Protein AF-A0A8X6L8H1-F1 (afdb_monomer)

Foldseek 3Di:
DVVVLVVLVVVVCVVFPFLDWDWADEPPDIDTDTDTDQDDDSVVSNVVDDDDPPDDDHHYPPDDDDPDPVVLVVLVPQDDPAKDKDKAWPDPSQLVVVVVTPDPPSNNVCVVVDGDIDIDMHGD

Sequence (124 aa):
MAEDNSRTLTRFSTRYPVVWRGNLELKSAQAMVQMHFLSGNILFARSTLPQDEIDPSPMRITQRMRLLPPALEEVKQKTMPSFLMSIFPQCDFANSLLQEVPIRPEVNRKIHLFPHSVVVLQKK

Structure (mmCIF, N/CA/C/O backbone):
data_AF-A0A8X6L8H1-F1
#
_entry.id   AF-A0A8X6L8H1-F1
#
loop_
_atom_site.group_PDB
_atom_site.id
_atom_site.type_symbol
_atom_site.label_atom_id
_atom_site.label_alt_id
_atom_site.label_comp_id
_atom_site.label_asym_id
_atom_site.label_entity_id
_atom_site.label_seq_id
_atom_site.pdbx_PDB_ins_code
_atom_site.Cartn_x
_atom_site.Cartn_y
_atom_site.Cartn_z
_atom_site.occupancy
_atom_site.B_iso_or_equiv
_atom_site.auth_seq_id
_atom_site.auth_comp_id
_atom_site.auth_asym_id
_atom_site.auth_atom_id
_atom_site.pdbx_PDB_model_num
ATOM 1 N N . MET A 1 1 ? 14.236 -21.467 10.999 1.00 59.12 1 MET A N 1
ATOM 2 C CA . MET A 1 1 ? 13.578 -20.144 11.145 1.00 59.12 1 MET A CA 1
ATOM 3 C C . MET A 1 1 ? 13.271 -19.504 9.783 1.00 59.12 1 MET A C 1
ATOM 5 O O . MET A 1 1 ? 12.132 -19.122 9.564 1.00 59.12 1 MET A O 1
ATOM 9 N N . ALA A 1 2 ? 14.213 -19.478 8.826 1.00 62.03 2 ALA A N 1
ATOM 10 C CA . ALA A 1 2 ? 13.986 -18.938 7.473 1.00 62.03 2 ALA A CA 1
ATOM 11 C C . ALA A 1 2 ? 12.893 -19.663 6.649 1.00 62.03 2 ALA A C 1
ATOM 13 O O . ALA A 1 2 ? 12.102 -19.015 5.964 1.00 62.03 2 ALA A O 1
ATOM 14 N N . GLU A 1 3 ? 12.791 -20.993 6.749 1.00 63.34 3 GLU A N 1
ATOM 15 C CA . GLU A 1 3 ? 11.764 -21.763 6.023 1.00 63.34 3 GLU A CA 1
ATOM 16 C C . GLU A 1 3 ? 10.331 -21.461 6.489 1.00 63.34 3 GLU A C 1
ATOM 18 O O . GLU A 1 3 ? 9.415 -21.391 5.671 1.00 63.34 3 GLU A O 1
ATOM 23 N N . ASP A 1 4 ? 10.123 -21.238 7.790 1.00 71.44 4 ASP A N 1
ATOM 24 C CA . ASP A 1 4 ? 8.806 -20.890 8.343 1.00 71.44 4 ASP A CA 1
ATOM 25 C C . ASP A 1 4 ? 8.363 -19.481 7.907 1.00 71.44 4 ASP A C 1
ATOM 27 O O . ASP A 1 4 ? 7.192 -19.244 7.590 1.00 71.44 4 ASP A O 1
ATOM 31 N N . ASN A 1 5 ? 9.322 -18.560 7.784 1.00 68.88 5 ASN A N 1
ATOM 32 C CA . ASN A 1 5 ? 9.090 -17.220 7.255 1.00 68.88 5 ASN A CA 1
ATOM 33 C C . ASN A 1 5 ? 8.693 -17.257 5.770 1.00 68.88 5 ASN A C 1
ATOM 35 O O . ASN A 1 5 ? 7.695 -16.647 5.386 1.00 68.88 5 ASN A O 1
ATOM 39 N N . SER A 1 6 ? 9.403 -18.040 4.952 1.00 71.69 6 SER A N 1
ATOM 40 C CA . SER A 1 6 ? 9.081 -18.232 3.530 1.00 71.69 6 SER A CA 1
ATOM 41 C C . SER A 1 6 ? 7.683 -18.838 3.324 1.00 71.69 6 SER A C 1
ATOM 43 O O . SER A 1 6 ? 6.886 -18.354 2.513 1.00 71.69 6 SER A O 1
ATOM 45 N N . ARG A 1 7 ? 7.316 -19.839 4.136 1.00 77.44 7 ARG A N 1
ATOM 46 C CA . ARG A 1 7 ? 5.971 -20.443 4.122 1.00 77.44 7 ARG A CA 1
ATOM 47 C C . ARG A 1 7 ? 4.882 -19.448 4.515 1.00 77.44 7 ARG A C 1
ATOM 49 O O . ARG A 1 7 ? 3.791 -19.479 3.947 1.00 77.44 7 ARG A O 1
ATOM 56 N N . THR A 1 8 ? 5.171 -18.564 5.467 1.00 75.19 8 THR A N 1
ATOM 57 C CA . THR A 1 8 ? 4.243 -17.516 5.910 1.00 75.19 8 THR A CA 1
ATOM 58 C C . THR A 1 8 ? 3.983 -16.497 4.798 1.00 75.19 8 THR A C 1
ATOM 60 O O . THR A 1 8 ? 2.822 -16.228 4.496 1.00 75.19 8 THR A O 1
ATOM 63 N N . LEU A 1 9 ? 5.032 -15.999 4.135 1.00 74.75 9 LEU A N 1
ATOM 64 C CA . LEU A 1 9 ? 4.901 -15.081 2.994 1.00 74.75 9 LEU A CA 1
ATOM 65 C C . LEU A 1 9 ? 4.173 -15.731 1.813 1.00 74.75 9 LEU A C 1
ATOM 67 O O . LEU A 1 9 ? 3.288 -15.125 1.219 1.00 74.75 9 LEU A O 1
ATOM 71 N N . THR A 1 10 ? 4.473 -16.997 1.522 1.00 79.06 10 THR A N 1
ATOM 72 C CA . THR A 1 10 ? 3.770 -17.752 0.473 1.00 79.06 10 THR A CA 1
ATOM 73 C C . THR A 1 10 ? 2.274 -17.845 0.779 1.00 79.06 10 THR A C 1
ATOM 75 O O . THR A 1 10 ? 1.436 -17.534 -0.067 1.00 79.06 10 THR A O 1
ATOM 78 N N . ARG A 1 11 ? 1.916 -18.210 2.018 1.00 78.88 11 ARG A N 1
ATOM 79 C CA . ARG A 1 11 ? 0.517 -18.258 2.463 1.00 78.88 11 ARG A CA 1
ATOM 80 C C . ARG A 1 11 ? -0.157 -16.892 2.375 1.00 78.88 11 ARG A C 1
ATOM 82 O O . ARG A 1 11 ? -1.300 -16.827 1.932 1.00 78.88 11 ARG A O 1
ATOM 89 N N . PHE A 1 12 ? 0.542 -15.821 2.738 1.00 82.81 12 PHE A N 1
ATOM 90 C CA . PHE A 1 12 ? 0.038 -14.459 2.594 1.00 82.81 12 PHE A CA 1
ATOM 91 C C . PHE A 1 12 ? -0.307 -14.1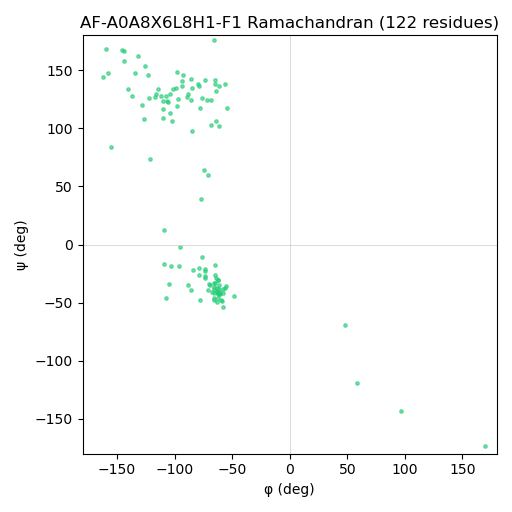39 1.135 1.00 82.81 12 PHE A C 1
ATOM 93 O O . PHE A 1 12 ? -1.458 -13.815 0.840 1.00 82.81 12 PHE A O 1
ATOM 100 N N . SER A 1 13 ? 0.635 -14.344 0.212 1.00 81.75 13 SER A N 1
ATOM 101 C CA . SER A 1 13 ? 0.444 -14.058 -1.214 1.00 81.75 13 SER A CA 1
ATOM 102 C C . SER A 1 13 ? -0.669 -14.879 -1.866 1.00 81.75 13 SER A C 1
ATOM 104 O O . SER A 1 13 ? -1.335 -14.392 -2.772 1.00 81.75 13 SER A O 1
ATOM 106 N N . THR A 1 14 ? -0.919 -16.106 -1.396 1.00 84.25 14 THR A N 1
ATOM 107 C CA . THR A 1 14 ? -2.043 -16.923 -1.896 1.00 84.25 14 THR A CA 1
ATOM 108 C C . THR A 1 14 ? -3.417 -16.453 -1.415 1.00 84.25 14 THR A C 1
ATOM 110 O O . THR A 1 14 ? -4.429 -16.818 -2.008 1.00 84.25 14 THR A O 1
ATOM 113 N N . ARG A 1 15 ? -3.481 -15.690 -0.318 1.00 84.31 15 ARG A N 1
ATOM 114 C CA . ARG A 1 15 ? -4.742 -15.287 0.329 1.00 84.31 15 ARG A CA 1
ATOM 115 C C . ARG A 1 15 ? -5.110 -13.838 0.062 1.00 84.31 15 ARG A C 1
ATO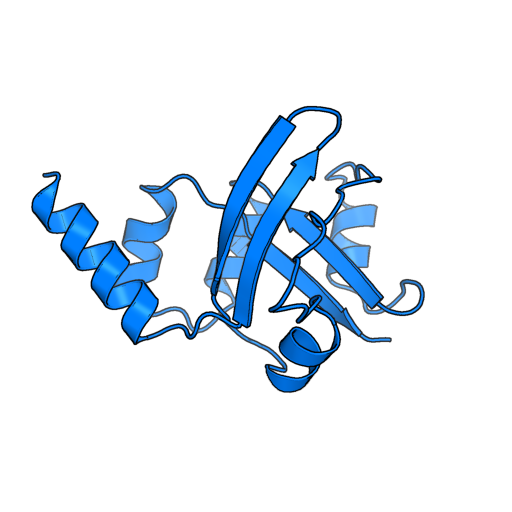M 117 O O . ARG A 1 15 ? -6.294 -13.539 -0.053 1.00 84.31 15 ARG A O 1
ATOM 124 N N . TYR A 1 16 ? -4.113 -12.972 -0.046 1.00 88.31 16 TYR A N 1
ATOM 125 C CA . TYR A 1 16 ? -4.289 -11.556 -0.325 1.00 88.31 16 TYR A CA 1
ATOM 126 C C . TYR A 1 16 ? -3.768 -11.286 -1.734 1.00 88.31 16 TYR A C 1
ATOM 128 O O . TYR A 1 16 ? -2.557 -11.373 -1.954 1.00 88.31 16 TYR A O 1
ATOM 136 N N . PRO A 1 17 ? -4.651 -11.018 -2.710 1.00 91.50 17 PRO A N 1
ATOM 137 C CA . PRO A 1 17 ? -4.233 -10.881 -4.093 1.00 91.50 17 PRO A CA 1
ATOM 138 C C . PRO A 1 17 ? -3.327 -9.662 -4.254 1.00 91.50 17 PRO A C 1
ATOM 140 O O . PRO A 1 17 ? -3.565 -8.603 -3.667 1.00 91.50 17 PRO A O 1
ATOM 143 N N . VAL A 1 18 ? -2.304 -9.812 -5.092 1.00 91.50 18 VAL A N 1
ATOM 144 C CA . VAL A 1 18 ? -1.487 -8.682 -5.532 1.00 91.50 18 VAL A CA 1
ATOM 145 C C . VAL A 1 18 ? -2.357 -7.791 -6.418 1.00 91.50 18 VAL A C 1
ATOM 147 O O . VAL A 1 18 ? -2.950 -8.262 -7.389 1.00 91.50 18 VAL A O 1
ATOM 150 N N . VAL A 1 19 ? -2.457 -6.511 -6.067 1.00 92.06 19 VAL A N 1
ATOM 151 C CA . VAL A 1 19 ? -3.164 -5.495 -6.869 1.00 92.06 19 VAL A CA 1
ATOM 152 C C . VAL A 1 19 ? -2.221 -4.596 -7.645 1.00 92.06 19 VAL A C 1
ATOM 154 O O . VAL A 1 19 ? -2.653 -3.966 -8.606 1.00 92.06 19 VAL A O 1
ATOM 157 N N . TRP A 1 20 ? -0.953 -4.549 -7.243 1.00 91.69 20 TRP A N 1
ATOM 158 C CA . TRP A 1 20 ? 0.079 -3.817 -7.957 1.00 91.69 20 TRP A CA 1
ATOM 159 C C . TRP A 1 20 ? 1.468 -4.355 -7.632 1.00 91.69 20 TRP A C 1
ATOM 161 O O . TRP A 1 20 ? 1.735 -4.817 -6.518 1.00 91.69 20 TRP A O 1
ATOM 171 N N . ARG A 1 21 ? 2.355 -4.280 -8.619 1.00 91.56 21 ARG A N 1
ATOM 172 C CA . ARG A 1 21 ? 3.772 -4.605 -8.506 1.00 91.56 21 ARG A CA 1
ATOM 173 C C . ARG A 1 21 ? 4.546 -3.584 -9.319 1.00 91.56 21 ARG A C 1
ATOM 175 O O . ARG A 1 21 ? 4.192 -3.326 -10.462 1.00 91.56 21 ARG A O 1
ATOM 182 N N . GLY A 1 22 ? 5.612 -3.052 -8.746 1.00 90.94 22 GLY A N 1
ATOM 183 C CA . GLY A 1 22 ? 6.456 -2.101 -9.445 1.00 90.94 22 GLY A CA 1
ATOM 184 C C . GLY A 1 22 ? 7.456 -1.437 -8.520 1.00 90.94 22 GLY A C 1
ATOM 185 O O . GLY A 1 22 ? 7.579 -1.786 -7.342 1.00 90.94 22 GLY A O 1
ATOM 186 N N . ASN A 1 23 ? 8.165 -0.463 -9.077 1.00 91.81 23 ASN A N 1
ATOM 187 C CA . ASN A 1 23 ? 9.142 0.320 -8.343 1.00 91.81 23 ASN A CA 1
ATOM 188 C C . ASN A 1 23 ? 8.454 1.493 -7.643 1.00 91.81 23 ASN A C 1
ATOM 190 O O . ASN A 1 23 ? 7.794 2.310 -8.284 1.00 91.81 23 ASN A O 1
ATOM 194 N N . LEU A 1 24 ? 8.634 1.588 -6.328 1.00 91.56 24 LEU A N 1
ATOM 195 C CA . LEU A 1 24 ? 8.409 2.824 -5.587 1.00 91.56 24 LEU A CA 1
ATOM 196 C C . LEU A 1 24 ? 9.696 3.638 -5.598 1.00 91.56 24 LEU A C 1
ATOM 198 O O . LEU A 1 24 ? 10.752 3.120 -5.242 1.00 91.56 24 LEU A O 1
ATOM 202 N N . GLU A 1 25 ? 9.600 4.910 -5.968 1.00 92.88 25 GLU A N 1
ATOM 203 C CA . GLU A 1 25 ? 10.723 5.842 -5.983 1.00 92.88 25 GLU A CA 1
ATOM 204 C C . GLU A 1 25 ? 10.541 6.922 -4.917 1.00 92.88 25 GLU A C 1
ATOM 206 O O . GLU A 1 25 ? 9.525 7.617 -4.861 1.00 92.88 25 GLU A O 1
ATOM 211 N N . LEU A 1 26 ? 11.563 7.093 -4.082 1.00 90.19 26 LEU A N 1
ATOM 212 C CA . LEU A 1 26 ? 11.679 8.197 -3.141 1.00 90.19 26 LEU A CA 1
ATOM 213 C C . LEU A 1 26 ? 13.031 8.878 -3.357 1.00 90.19 26 LEU A C 1
ATOM 215 O O . LEU A 1 26 ? 14.075 8.361 -2.958 1.00 90.19 26 LEU A O 1
ATOM 219 N N . LYS A 1 27 ? 13.002 10.081 -3.940 1.00 88.00 27 LYS A N 1
ATOM 220 C CA . LYS A 1 27 ? 14.204 10.791 -4.409 1.00 88.00 27 LYS A CA 1
ATOM 221 C C . LYS A 1 27 ? 14.951 9.940 -5.448 1.00 88.00 27 LYS A C 1
ATOM 223 O O . LYS A 1 27 ? 14.377 9.637 -6.480 1.00 88.00 27 LYS A O 1
ATOM 228 N N . SER A 1 28 ? 16.203 9.575 -5.180 1.00 86.62 28 SER A N 1
ATOM 229 C CA . SER A 1 28 ? 17.034 8.723 -6.036 1.00 86.62 28 SER A CA 1
ATOM 230 C C . SER A 1 28 ? 16.999 7.241 -5.647 1.00 86.62 28 SER A C 1
ATOM 232 O O . SER A 1 28 ? 17.656 6.431 -6.294 1.00 86.62 28 SER A O 1
ATOM 234 N N . ALA A 1 29 ? 16.285 6.878 -4.576 1.00 92.12 29 ALA A N 1
ATOM 235 C CA . ALA A 1 29 ? 16.176 5.497 -4.126 1.00 92.12 29 ALA A CA 1
ATOM 236 C C . ALA A 1 29 ? 14.927 4.842 -4.717 1.00 92.12 29 ALA A C 1
ATOM 238 O O . ALA A 1 29 ? 13.843 5.428 -4.688 1.00 92.12 29 ALA A O 1
ATOM 239 N N . GLN A 1 30 ? 15.080 3.608 -5.192 1.00 93.00 30 GLN A N 1
ATOM 240 C CA . GLN A 1 30 ? 13.988 2.792 -5.705 1.00 93.00 30 GLN A CA 1
ATOM 241 C C . GLN A 1 30 ? 13.899 1.471 -4.946 1.00 93.00 30 GLN A C 1
ATOM 243 O O . GLN A 1 30 ? 14.913 0.908 -4.532 1.00 93.00 30 GLN A O 1
ATOM 248 N N . ALA A 1 31 ? 12.678 0.974 -4.779 1.00 90.81 31 ALA A N 1
ATOM 249 C CA . ALA A 1 31 ? 12.418 -0.341 -4.219 1.00 90.81 31 ALA A CA 1
ATOM 250 C C . ALA A 1 31 ? 11.333 -1.050 -5.029 1.00 90.81 31 ALA A C 1
ATOM 252 O O . ALA A 1 31 ? 10.238 -0.514 -5.212 1.00 90.81 31 ALA A O 1
ATOM 253 N N . MET A 1 32 ? 11.626 -2.272 -5.469 1.00 90.50 32 MET A N 1
ATOM 254 C CA . MET A 1 32 ? 10.625 -3.165 -6.042 1.00 90.50 32 MET A CA 1
ATOM 2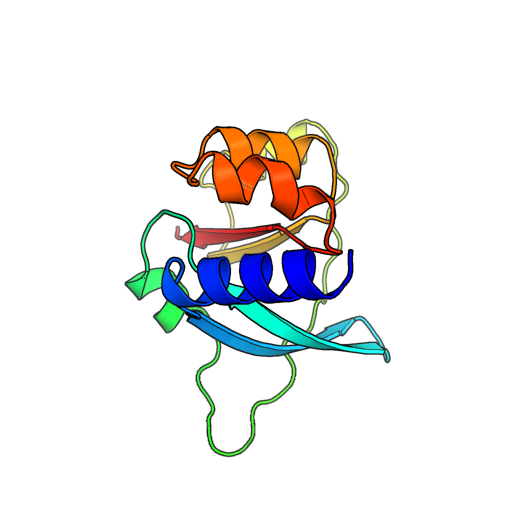55 C C . MET A 1 32 ? 9.715 -3.663 -4.922 1.00 90.50 32 MET A C 1
ATOM 257 O O . MET A 1 32 ? 10.189 -4.255 -3.950 1.00 90.50 32 MET A O 1
ATOM 261 N N . VAL A 1 33 ? 8.409 -3.452 -5.059 1.00 90.44 33 VAL A N 1
ATOM 262 C CA . VAL A 1 33 ? 7.432 -3.876 -4.053 1.00 90.44 33 VAL A CA 1
ATOM 263 C C . VAL A 1 33 ? 6.255 -4.609 -4.683 1.00 90.44 33 VAL A C 1
ATOM 265 O O . VAL A 1 33 ? 5.985 -4.521 -5.882 1.00 90.44 33 VAL A O 1
ATOM 268 N N . GLN A 1 34 ? 5.529 -5.333 -3.838 1.00 90.50 34 GLN A N 1
ATOM 269 C CA . GLN A 1 34 ? 4.240 -5.927 -4.162 1.00 90.50 34 GLN A CA 1
ATOM 270 C C . GLN A 1 34 ? 3.206 -5.393 -3.177 1.00 90.50 34 GLN A C 1
ATOM 272 O O . GLN A 1 34 ? 3.394 -5.481 -1.964 1.00 90.50 34 GLN A O 1
ATOM 277 N N . MET A 1 35 ? 2.118 -4.833 -3.698 1.00 92.38 35 MET A N 1
ATOM 278 C CA . MET A 1 35 ? 0.994 -4.364 -2.898 1.00 92.38 35 MET A CA 1
ATOM 279 C C . MET A 1 35 ? -0.095 -5.429 -2.896 1.00 92.38 35 MET A C 1
ATOM 281 O O . MET A 1 35 ? -0.642 -5.782 -3.945 1.00 92.38 35 MET A O 1
ATOM 285 N N . HIS A 1 36 ? -0.415 -5.926 -1.707 1.00 91.50 36 HIS A N 1
ATOM 286 C CA . HIS A 1 36 ? -1.475 -6.902 -1.494 1.00 91.50 36 HIS A CA 1
ATOM 287 C C . HIS A 1 36 ? -2.741 -6.200 -1.014 1.00 91.50 36 HIS A C 1
ATOM 289 O O . HIS A 1 36 ? -2.693 -5.344 -0.131 1.00 91.50 36 HIS A O 1
ATOM 295 N N . PHE A 1 37 ? -3.881 -6.568 -1.588 1.00 91.25 37 PHE A N 1
ATOM 296 C CA . PHE A 1 37 ? -5.170 -6.046 -1.156 1.00 91.25 37 PHE A CA 1
ATOM 297 C C . PHE A 1 37 ? -5.613 -6.709 0.146 1.00 91.25 37 PHE A C 1
ATOM 299 O O . PHE A 1 37 ? -5.696 -7.936 0.214 1.00 91.25 37 PHE A O 1
ATOM 306 N N . LEU A 1 38 ? -5.930 -5.893 1.154 1.00 89.62 38 LEU A N 1
ATOM 307 C CA . LEU A 1 38 ? -6.386 -6.356 2.466 1.00 89.62 38 LEU A CA 1
ATOM 308 C C . LEU A 1 38 ? -7.886 -6.105 2.685 1.00 89.62 38 LEU A C 1
ATOM 310 O O . LEU A 1 38 ? -8.596 -7.006 3.125 1.00 89.62 38 LEU A O 1
ATOM 314 N N . SER A 1 39 ? -8.381 -4.905 2.360 1.00 87.44 39 SER A N 1
ATOM 315 C CA . SER A 1 39 ? -9.788 -4.515 2.530 1.00 87.44 39 SER A CA 1
ATOM 316 C C . SER A 1 39 ? -10.191 -3.324 1.657 1.00 87.44 39 SER A C 1
ATOM 318 O O . SER A 1 39 ? -9.353 -2.640 1.071 1.00 87.44 39 SER A O 1
ATOM 320 N N . GLY A 1 40 ? -11.503 -3.074 1.575 1.00 88.62 40 GLY A N 1
ATOM 321 C CA . GLY A 1 40 ? -12.087 -1.955 0.835 1.00 88.62 40 GLY A CA 1
ATOM 322 C C . GLY A 1 40 ? -12.552 -2.344 -0.569 1.00 88.62 40 GLY A C 1
ATOM 323 O O . GLY A 1 40 ? -13.083 -3.432 -0.780 1.00 88.62 40 GLY A O 1
ATOM 324 N N . ASN A 1 41 ? -12.383 -1.444 -1.541 1.00 89.81 41 ASN A N 1
ATOM 325 C CA . ASN A 1 41 ? -12.806 -1.665 -2.924 1.00 89.81 41 ASN A CA 1
ATOM 326 C C . ASN A 1 41 ? -11.603 -2.016 -3.815 1.00 89.81 41 ASN A C 1
ATOM 328 O O . ASN A 1 41 ? -10.808 -1.150 -4.180 1.00 89.81 41 ASN A O 1
ATOM 332 N N . ILE A 1 42 ? -11.493 -3.291 -4.197 1.00 89.94 42 ILE A N 1
ATOM 333 C CA . ILE A 1 42 ? -10.385 -3.791 -5.024 1.00 89.94 42 ILE A CA 1
ATOM 334 C C . ILE A 1 42 ? -10.381 -3.214 -6.447 1.00 89.94 42 ILE A C 1
ATOM 336 O O . ILE A 1 42 ? -9.312 -2.997 -7.015 1.00 89.94 42 ILE A O 1
ATOM 340 N N . LEU A 1 43 ? -11.556 -2.935 -7.023 1.00 90.81 43 LEU A N 1
ATOM 341 C CA . LEU A 1 43 ? -11.660 -2.351 -8.363 1.00 90.81 43 LEU A CA 1
ATOM 342 C C . LEU A 1 43 ? -11.118 -0.923 -8.361 1.00 90.81 43 LEU A C 1
ATOM 344 O O . LEU A 1 43 ? -10.373 -0.553 -9.262 1.00 90.81 43 LEU A O 1
ATOM 348 N N . PHE A 1 44 ? -11.423 -0.164 -7.306 1.00 89.50 44 PHE A N 1
ATOM 349 C CA . PHE A 1 44 ? -10.862 1.168 -7.107 1.00 89.50 44 PHE A CA 1
ATOM 350 C C . PHE A 1 44 ? -9.338 1.132 -6.952 1.00 89.50 44 PHE A C 1
ATOM 352 O O . PHE A 1 44 ? -8.648 1.950 -7.555 1.00 89.50 44 PHE A O 1
ATOM 359 N N . ALA A 1 45 ? -8.799 0.171 -6.195 1.00 89.56 45 ALA A N 1
ATOM 360 C CA . ALA A 1 45 ? -7.353 0.017 -6.070 1.00 89.56 45 ALA A CA 1
ATOM 361 C C . ALA A 1 45 ? -6.701 -0.230 -7.440 1.00 89.56 45 ALA A C 1
ATOM 363 O O . ALA A 1 45 ? -5.768 0.475 -7.813 1.00 89.56 45 ALA A O 1
ATOM 364 N N . ARG A 1 46 ? -7.246 -1.162 -8.230 1.00 89.25 46 ARG A N 1
ATOM 365 C CA . ARG A 1 46 ? -6.731 -1.483 -9.570 1.00 89.25 46 ARG A CA 1
ATOM 366 C C . ARG A 1 46 ? -6.817 -0.316 -10.550 1.00 89.25 46 ARG A C 1
ATOM 368 O O . ARG A 1 46 ? -5.878 -0.113 -11.304 1.00 89.25 46 ARG A O 1
ATOM 375 N N . SER A 1 47 ? -7.904 0.457 -10.529 1.00 86.81 47 SER A N 1
ATOM 376 C CA . SER A 1 47 ? -8.055 1.620 -11.414 1.00 86.81 47 SER A CA 1
ATOM 377 C C . SER A 1 47 ? -7.194 2.816 -11.001 1.00 86.81 47 SER A C 1
ATOM 379 O O . SER A 1 47 ? -6.958 3.699 -11.815 1.00 86.81 47 SER A O 1
ATOM 381 N N . THR A 1 48 ? -6.791 2.886 -9.730 1.00 86.69 48 THR A N 1
ATOM 382 C CA . THR A 1 48 ? -5.979 3.989 -9.188 1.00 86.69 48 THR A CA 1
ATOM 383 C C . THR A 1 48 ? -4.484 3.728 -9.354 1.00 86.69 48 THR A C 1
ATOM 385 O O . THR A 1 48 ? -3.705 4.658 -9.545 1.00 86.69 48 THR A O 1
ATOM 388 N N . LEU A 1 49 ? -4.074 2.464 -9.252 1.00 88.44 49 LEU A N 1
ATOM 389 C CA . LEU A 1 49 ? -2.683 2.050 -9.385 1.00 88.44 49 LEU A CA 1
ATOM 390 C C . LEU A 1 49 ? -2.298 1.975 -10.874 1.00 88.44 49 LEU A C 1
ATOM 392 O O . LEU A 1 49 ? -3.088 1.461 -11.666 1.00 88.44 49 LEU A O 1
ATOM 396 N N . PRO A 1 50 ? -1.099 2.442 -11.268 1.00 85.81 50 PRO A N 1
ATOM 397 C CA . PRO A 1 50 ? -0.647 2.381 -12.655 1.00 85.81 50 PRO A CA 1
ATOM 398 C C . PRO A 1 50 ? -0.506 0.922 -13.108 1.00 85.81 50 PRO A C 1
ATOM 400 O O . PRO A 1 50 ? 0.079 0.110 -12.392 1.00 85.81 50 PRO A O 1
ATOM 403 N N . GLN A 1 51 ? -1.050 0.597 -14.284 1.00 78.06 51 GLN A N 1
ATOM 404 C CA . GLN A 1 51 ? -1.123 -0.769 -14.831 1.00 78.06 51 GLN A CA 1
ATOM 405 C C . GLN A 1 51 ? -0.180 -0.993 -16.028 1.00 78.06 51 GLN A C 1
ATOM 407 O O . GLN A 1 51 ? -0.342 -1.981 -16.735 1.00 78.06 51 GLN A O 1
ATOM 412 N N . ASP A 1 52 ? 0.769 -0.091 -16.302 1.00 71.00 52 ASP A N 1
ATOM 413 C CA . ASP A 1 52 ? 1.633 -0.207 -17.4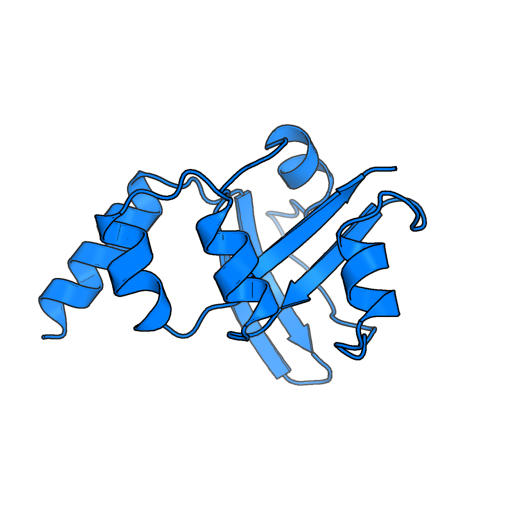86 1.00 71.00 52 ASP A CA 1
ATOM 414 C C . ASP A 1 52 ? 2.513 -1.465 -17.427 1.00 71.00 52 ASP A C 1
ATOM 416 O O . ASP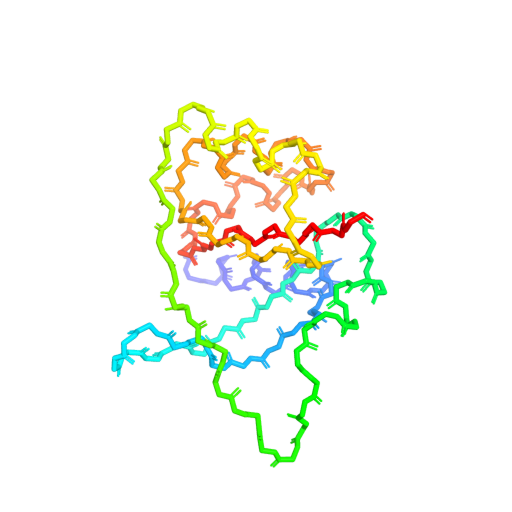 A 1 52 ? 3.480 -1.533 -16.672 1.00 71.00 52 ASP A O 1
ATOM 420 N N . GLU A 1 53 ? 2.172 -2.471 -18.236 1.00 64.88 53 GLU A N 1
ATOM 421 C CA . GLU A 1 53 ? 2.899 -3.747 -18.302 1.00 64.88 53 GLU A CA 1
ATOM 422 C C . GLU A 1 53 ? 4.128 -3.691 -19.224 1.00 64.88 53 GLU A C 1
ATOM 424 O O . GLU A 1 53 ? 5.038 -4.505 -19.081 1.00 64.88 53 GLU A O 1
ATOM 429 N N . ILE A 1 54 ? 4.162 -2.744 -20.170 1.00 67.62 54 ILE A N 1
ATOM 430 C CA . ILE A 1 54 ? 5.189 -2.680 -21.224 1.00 67.62 54 ILE A CA 1
ATOM 431 C C . ILE A 1 54 ? 6.444 -1.937 -20.739 1.00 67.62 54 ILE A C 1
ATOM 433 O O . ILE A 1 54 ? 7.554 -2.366 -21.043 1.00 67.62 54 ILE A O 1
ATOM 437 N N . ASP A 1 55 ? 6.276 -0.862 -19.962 1.00 65.75 55 ASP A N 1
ATOM 438 C CA . ASP A 1 55 ? 7.372 -0.140 -19.300 1.00 65.75 55 ASP A CA 1
ATOM 439 C C . ASP A 1 55 ? 6.848 0.606 -18.054 1.00 65.75 55 ASP A C 1
ATOM 441 O O . ASP A 1 55 ? 6.453 1.776 -18.134 1.00 65.75 55 ASP A O 1
ATOM 445 N N . PRO A 1 56 ? 6.745 -0.070 -16.893 1.00 74.25 56 PRO A N 1
ATOM 446 C CA . PRO A 1 56 ? 6.190 0.541 -15.696 1.00 74.25 56 PRO A CA 1
ATOM 447 C C . PRO A 1 56 ? 7.124 1.632 -15.167 1.00 74.25 56 PRO A C 1
ATOM 449 O O . PRO A 1 56 ? 8.108 1.363 -14.472 1.00 74.25 56 PRO A O 1
ATOM 452 N N . SER A 1 57 ? 6.764 2.888 -15.432 1.00 82.44 57 SER A N 1
ATOM 453 C CA . SER A 1 57 ? 7.385 4.035 -14.769 1.00 82.44 57 SER A CA 1
ATOM 454 C C . SER A 1 57 ? 7.263 3.905 -13.242 1.00 82.44 57 SER A C 1
ATOM 456 O O . SER A 1 57 ? 6.199 3.527 -12.737 1.00 82.44 57 SER A O 1
ATOM 458 N N . PRO A 1 58 ? 8.321 4.227 -12.473 1.00 86.44 58 PRO A N 1
ATOM 459 C CA . PRO A 1 58 ? 8.282 4.105 -11.025 1.00 86.44 58 PRO A CA 1
ATOM 460 C C . PRO A 1 58 ? 7.256 5.069 -10.424 1.00 86.44 58 PRO A C 1
ATOM 462 O O . PRO A 1 58 ? 7.166 6.241 -10.796 1.00 86.44 58 PRO A O 1
ATOM 465 N N . MET A 1 59 ? 6.506 4.591 -9.436 1.00 88.94 59 MET A N 1
ATOM 466 C CA . MET A 1 59 ? 5.569 5.423 -8.697 1.00 88.94 59 MET A CA 1
ATOM 467 C C . MET A 1 59 ? 6.334 6.275 -7.683 1.00 88.94 59 MET A C 1
ATOM 469 O O . MET A 1 59 ? 6.978 5.762 -6.765 1.00 88.94 59 MET A O 1
ATOM 473 N N . ARG A 1 60 ? 6.262 7.596 -7.859 1.00 90.06 60 ARG A N 1
ATOM 474 C CA . ARG A 1 60 ? 7.043 8.563 -7.085 1.00 90.06 60 ARG A CA 1
ATOM 475 C C . ARG A 1 60 ? 6.324 9.005 -5.820 1.00 90.06 60 ARG A C 1
ATOM 477 O O . ARG A 1 60 ? 5.220 9.540 -5.873 1.00 90.06 60 ARG A O 1
ATOM 484 N N . ILE A 1 61 ? 7.008 8.890 -4.690 1.00 89.38 61 ILE A N 1
ATOM 485 C CA . ILE A 1 61 ? 6.599 9.494 -3.423 1.00 89.38 61 ILE A CA 1
ATOM 486 C C . ILE A 1 61 ? 7.108 10.938 -3.410 1.00 89.38 61 ILE A C 1
ATOM 488 O O . ILE A 1 61 ? 8.275 11.209 -3.118 1.00 89.38 61 ILE A O 1
ATOM 492 N N . THR A 1 62 ? 6.232 11.878 -3.754 1.00 85.69 62 THR A N 1
ATOM 493 C CA . THR A 1 62 ? 6.574 13.302 -3.919 1.00 85.69 62 THR A CA 1
ATOM 494 C C . THR A 1 62 ? 6.276 14.150 -2.684 1.00 85.69 62 THR A C 1
ATOM 496 O O . THR A 1 62 ? 6.828 15.240 -2.539 1.00 85.69 62 THR A O 1
ATOM 499 N N . GLN A 1 63 ? 5.434 13.658 -1.773 1.00 84.19 63 GLN A N 1
ATOM 500 C CA . GLN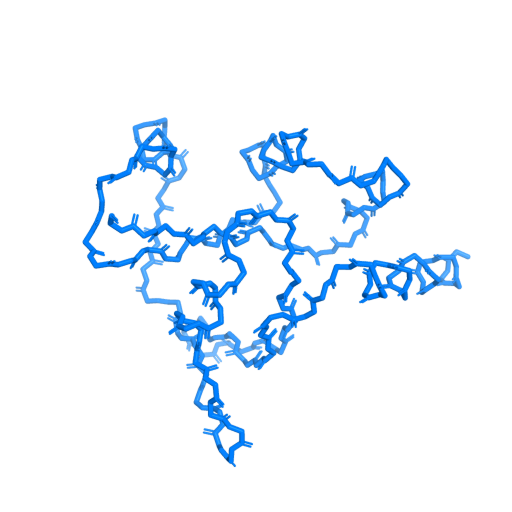 A 1 63 ? 4.978 14.389 -0.592 1.00 84.19 63 GLN A CA 1
ATOM 501 C C . GLN A 1 63 ? 5.241 13.600 0.693 1.00 84.19 63 GLN A C 1
ATOM 503 O O . GLN A 1 63 ? 5.327 12.372 0.693 1.00 84.19 63 GLN A O 1
ATOM 508 N N . ARG A 1 64 ? 5.390 14.323 1.808 1.00 81.69 64 ARG A N 1
ATOM 509 C CA . ARG A 1 64 ? 5.582 13.751 3.146 1.00 81.69 64 ARG A CA 1
ATOM 510 C C . ARG A 1 64 ? 4.581 14.367 4.105 1.00 81.69 64 ARG A C 1
ATOM 512 O O . ARG A 1 64 ? 4.609 15.572 4.337 1.00 81.69 64 ARG A O 1
ATOM 519 N N . MET A 1 65 ? 3.747 13.524 4.690 1.00 81.44 65 MET A N 1
ATOM 520 C CA . MET A 1 65 ? 2.824 13.912 5.746 1.00 81.44 65 MET A CA 1
ATOM 521 C C . MET A 1 65 ? 3.468 13.652 7.109 1.00 81.44 65 MET A C 1
ATOM 523 O O . MET A 1 65 ? 4.159 12.649 7.297 1.00 81.44 65 MET A O 1
ATOM 527 N N . ARG A 1 66 ? 3.265 14.560 8.067 1.00 80.94 66 ARG A N 1
ATOM 528 C CA . ARG A 1 66 ? 3.655 14.325 9.463 1.00 80.94 66 ARG A CA 1
ATOM 529 C C . ARG A 1 66 ? 2.535 13.555 10.155 1.00 80.94 66 ARG A C 1
ATOM 531 O O . ARG A 1 66 ? 1.376 13.928 10.013 1.00 80.94 66 ARG A O 1
ATOM 538 N N . LEU A 1 67 ? 2.887 12.523 10.922 1.00 77.31 67 LEU A N 1
ATOM 539 C CA . LEU A 1 67 ? 1.944 11.719 11.711 1.00 77.31 67 LEU A CA 1
ATOM 540 C C . LEU A 1 67 ? 1.487 12.500 12.955 1.00 77.31 67 LEU A C 1
ATOM 542 O O . LEU A 1 67 ? 1.819 12.155 14.084 1.00 77.31 67 LEU A O 1
ATOM 546 N N . LEU A 1 68 ? 0.788 13.610 12.734 1.00 80.56 68 LEU A N 1
ATOM 547 C CA . LEU A 1 68 ? 0.159 14.411 13.777 1.00 80.56 68 LEU A CA 1
ATOM 548 C C . LEU A 1 68 ? -1.324 14.032 13.865 1.00 80.56 68 LEU A C 1
ATOM 550 O O . LEU A 1 68 ? -1.907 13.720 12.824 1.00 80.56 68 LEU A O 1
ATOM 554 N N . PRO A 1 69 ? -1.957 14.106 15.051 1.00 76.75 69 PRO A N 1
ATOM 555 C CA . PRO A 1 69 ? -3.354 13.708 15.217 1.00 76.75 69 PRO A CA 1
ATOM 556 C C . PRO A 1 69 ? -4.314 14.301 14.168 1.00 76.75 69 PRO A C 1
ATOM 558 O O . PRO A 1 69 ? -5.060 13.520 13.587 1.00 76.75 69 PRO A O 1
ATOM 561 N N . PRO A 1 70 ? -4.252 15.603 13.806 1.00 74.75 70 PRO A N 1
ATOM 562 C CA . PRO A 1 70 ? -5.151 16.162 12.791 1.00 74.75 70 PRO A CA 1
ATOM 563 C C . PRO A 1 70 ? -5.003 15.503 11.414 1.00 74.75 70 PRO A C 1
ATOM 565 O O . PRO A 1 70 ? -5.994 15.168 10.781 1.00 74.75 70 PRO A O 1
ATOM 568 N N . ALA A 1 71 ? -3.767 15.247 10.978 1.00 70.69 71 ALA A N 1
ATOM 569 C CA . ALA A 1 71 ? -3.493 14.628 9.683 1.00 70.69 71 ALA A CA 1
ATOM 570 C C . ALA A 1 71 ? -3.915 13.148 9.646 1.00 70.69 71 ALA A C 1
ATOM 572 O O . ALA A 1 71 ? -4.348 12.645 8.616 1.00 70.69 71 ALA A O 1
ATOM 573 N N . LEU A 1 72 ? -3.801 12.436 10.771 1.00 72.62 72 LEU A N 1
ATOM 574 C CA . LEU A 1 72 ? -4.251 11.045 10.875 1.00 72.62 72 LEU A CA 1
ATOM 575 C C . LEU A 1 72 ? -5.774 10.941 10.866 1.00 72.62 72 LEU A C 1
ATOM 577 O O . LEU A 1 72 ? -6.317 10.036 10.236 1.00 72.62 72 LEU A O 1
ATOM 581 N N . GLU A 1 73 ? -6.457 11.871 11.533 1.00 76.81 73 GLU A N 1
ATOM 582 C CA . GLU A 1 73 ? -7.911 11.958 11.467 1.00 76.81 73 GLU A CA 1
ATOM 583 C C . GLU A 1 73 ? -8.371 12.327 10.055 1.00 76.81 73 GLU A C 1
ATOM 585 O O . GLU A 1 73 ? -9.286 11.689 9.555 1.00 76.81 73 GLU A O 1
ATOM 590 N N . GLU A 1 74 ? -7.674 13.212 9.337 1.00 70.50 74 GLU A N 1
ATOM 591 C CA . GLU A 1 74 ? -7.925 13.452 7.907 1.00 70.50 74 GLU A CA 1
ATOM 592 C C . GLU A 1 74 ? -7.685 12.215 7.028 1.00 70.50 74 GLU A C 1
ATOM 594 O O . GLU A 1 74 ? -8.368 12.040 6.033 1.00 70.50 74 GLU A O 1
ATOM 599 N N . VAL A 1 75 ? -6.771 11.306 7.371 1.00 70.50 75 VAL A N 1
ATOM 600 C CA . VAL A 1 75 ? -6.647 10.020 6.652 1.00 70.50 75 VAL A CA 1
ATOM 601 C C . VAL A 1 75 ? -7.791 9.070 7.007 1.00 70.50 75 VAL A C 1
ATOM 603 O O . VAL A 1 75 ? -8.173 8.221 6.207 1.00 70.50 75 VAL A O 1
ATOM 606 N N . LYS A 1 76 ? -8.384 9.188 8.193 1.00 67.31 76 LYS A N 1
ATOM 607 C CA . LYS A 1 76 ? -9.615 8.455 8.524 1.00 67.31 76 LYS A CA 1
ATOM 608 C C . LYS A 1 76 ? -10.854 9.117 7.904 1.00 67.31 76 LYS A C 1
ATOM 610 O O . LYS A 1 76 ? -11.843 8.436 7.630 1.00 67.31 76 LYS A O 1
ATOM 615 N N . GLN A 1 77 ? -10.804 10.424 7.651 1.00 63.28 77 GLN A N 1
ATOM 616 C CA . GLN A 1 77 ? -11.917 11.263 7.212 1.00 63.28 77 GLN A CA 1
ATOM 617 C C . GLN A 1 77 ? -11.844 11.530 5.693 1.00 63.28 77 GLN A C 1
ATOM 619 O O . GLN A 1 77 ? -10.802 11.796 5.121 1.00 63.28 77 GLN A O 1
ATOM 624 N N . LYS A 1 78 ? -12.950 11.401 4.957 1.00 57.31 78 LYS A N 1
ATOM 625 C CA . LYS A 1 78 ? -12.945 11.312 3.475 1.00 57.31 78 LYS A CA 1
ATOM 626 C C . LYS A 1 78 ? -12.742 12.646 2.719 1.00 57.31 78 LYS A C 1
ATOM 628 O O . LYS A 1 78 ? -13.396 12.874 1.706 1.00 57.31 78 LYS A O 1
ATOM 633 N N . THR A 1 79 ? -11.890 13.559 3.177 1.00 47.59 79 THR A N 1
ATOM 634 C CA . THR A 1 79 ? -11.815 14.931 2.629 1.00 47.59 79 THR A CA 1
ATOM 635 C C . THR A 1 79 ? -10.431 15.287 2.090 1.00 47.59 79 THR A C 1
ATOM 637 O O . THR A 1 79 ? -9.717 16.072 2.697 1.00 47.59 79 THR A O 1
ATOM 640 N N . MET A 1 80 ? -10.060 14.737 0.926 1.00 48.72 80 MET A N 1
ATOM 641 C CA . MET A 1 80 ? -8.807 15.039 0.202 1.00 48.72 80 MET A CA 1
ATOM 642 C C . MET A 1 80 ? -9.027 15.029 -1.336 1.00 48.72 80 MET A C 1
ATOM 644 O O . MET A 1 80 ? -10.014 14.453 -1.806 1.00 48.72 80 MET A O 1
ATOM 648 N N . PRO A 1 81 ? -8.181 15.696 -2.155 1.00 48.91 81 PRO A N 1
ATOM 649 C CA . PRO A 1 81 ? -8.447 15.911 -3.584 1.00 48.91 81 PRO A CA 1
ATOM 650 C C . PRO A 1 81 ? -8.275 14.636 -4.433 1.00 48.91 81 PRO A C 1
ATOM 652 O O . PRO A 1 81 ? -7.345 13.871 -4.221 1.00 48.91 81 PRO A O 1
ATOM 655 N N . SER A 1 82 ? -9.156 14.452 -5.430 1.00 62.41 82 SER A N 1
ATOM 656 C CA . SER A 1 82 ? -9.227 13.362 -6.442 1.00 62.41 82 SER A CA 1
ATOM 657 C C . SER A 1 82 ? -9.119 11.917 -5.915 1.00 62.41 82 SER A C 1
ATOM 659 O O . SER A 1 82 ? -10.110 11.189 -5.954 1.00 62.41 82 SER A O 1
ATOM 661 N N . PHE A 1 83 ? -7.949 11.506 -5.434 1.00 67.94 83 PHE A N 1
ATOM 662 C CA . PHE A 1 83 ? -7.690 10.302 -4.646 1.00 67.94 83 PHE A CA 1
ATOM 663 C C . PHE A 1 83 ? -6.331 10.462 -3.946 1.00 67.94 83 PHE A C 1
ATOM 665 O O . PHE A 1 83 ? -5.405 11.035 -4.520 1.00 67.94 83 PHE A O 1
ATOM 672 N N . LEU A 1 84 ? -6.197 9.960 -2.717 1.00 77.94 84 LEU A N 1
ATOM 673 C CA . LEU A 1 84 ? -4.952 10.035 -1.945 1.00 77.94 84 LEU A CA 1
ATOM 674 C C . LEU A 1 84 ? -4.410 8.628 -1.688 1.00 77.94 84 LEU A C 1
ATOM 676 O O . LEU A 1 84 ? -5.137 7.760 -1.201 1.00 77.94 84 LEU A O 1
ATOM 680 N N . MET A 1 85 ? -3.128 8.423 -1.996 1.00 83.81 85 MET A N 1
ATOM 681 C CA . MET A 1 85 ? -2.368 7.250 -1.575 1.00 83.81 85 MET A CA 1
ATOM 682 C C . MET A 1 85 ? -1.439 7.643 -0.431 1.00 83.81 85 MET A C 1
ATOM 684 O O . MET A 1 85 ? -0.481 8.387 -0.632 1.00 83.81 85 MET A O 1
ATOM 688 N N . SER A 1 86 ? -1.701 7.109 0.757 1.00 83.69 86 SER A N 1
ATOM 689 C CA . SER A 1 86 ? -0.845 7.304 1.927 1.00 83.69 86 SER A CA 1
ATOM 690 C C . SER A 1 86 ? -0.087 6.018 2.238 1.00 83.69 86 SER A C 1
ATOM 692 O O . SER A 1 86 ? -0.697 4.957 2.349 1.00 83.69 86 SER A O 1
ATOM 694 N N . ILE A 1 87 ? 1.239 6.111 2.373 1.00 86.88 87 ILE A N 1
ATOM 695 C CA . ILE A 1 87 ? 2.122 4.984 2.699 1.00 86.88 87 ILE A CA 1
ATOM 696 C C . ILE A 1 87 ? 2.642 5.188 4.120 1.00 86.88 87 ILE A C 1
ATOM 698 O O . ILE A 1 87 ? 3.362 6.149 4.393 1.00 86.88 87 ILE A O 1
ATOM 702 N N . PHE A 1 88 ? 2.286 4.279 5.020 1.00 85.75 88 PHE A N 1
ATOM 703 C CA . PHE A 1 88 ? 2.691 4.312 6.418 1.00 85.75 88 PHE A CA 1
ATOM 704 C C . PHE A 1 88 ? 3.789 3.276 6.672 1.00 85.75 88 PHE A C 1
ATOM 706 O O . PHE A 1 88 ? 3.607 2.109 6.310 1.00 85.75 88 PHE A O 1
ATOM 713 N N . PRO A 1 89 ? 4.914 3.657 7.306 1.00 87.12 89 PRO A N 1
ATOM 714 C CA . PRO A 1 89 ? 5.860 2.677 7.827 1.00 87.12 89 PRO A CA 1
ATOM 715 C C . PRO A 1 89 ? 5.209 1.873 8.964 1.00 87.12 89 PRO A C 1
ATOM 717 O O . PRO A 1 89 ? 4.099 2.180 9.398 1.00 87.12 89 PRO A O 1
ATOM 720 N N . GLN A 1 90 ? 5.916 0.873 9.488 1.00 86.50 90 GLN A N 1
ATOM 721 C CA . GLN A 1 90 ? 5.500 0.205 10.723 1.00 86.50 90 GLN A CA 1
ATOM 722 C C . GLN A 1 90 ? 5.469 1.216 11.877 1.00 86.50 90 GLN A C 1
ATOM 724 O O . GLN A 1 90 ? 6.506 1.614 12.404 1.00 86.50 90 GLN A O 1
ATOM 729 N N . CYS A 1 91 ? 4.269 1.663 12.234 1.00 84.62 91 CYS A N 1
ATOM 730 C CA . CYS A 1 91 ? 3.995 2.591 13.322 1.00 84.62 91 CYS A CA 1
ATOM 731 C C . CYS A 1 91 ? 2.653 2.239 13.971 1.00 84.62 91 CYS A C 1
ATOM 733 O O . CYS A 1 91 ? 1.868 1.477 13.403 1.00 84.62 91 CYS A O 1
ATOM 735 N N . ASP A 1 92 ? 2.364 2.816 15.137 1.00 86.81 92 ASP A N 1
ATOM 736 C CA . ASP A 1 92 ? 1.148 2.501 15.900 1.00 86.81 92 ASP A CA 1
ATOM 737 C C . ASP A 1 92 ? -0.132 2.713 15.089 1.00 86.81 92 ASP A C 1
ATOM 739 O O . ASP A 1 92 ? -1.048 1.899 15.152 1.00 86.81 92 ASP A O 1
ATOM 743 N N . PHE A 1 93 ? -0.168 3.754 14.253 1.00 85.94 93 PHE A N 1
ATOM 744 C CA . PHE A 1 93 ? -1.292 4.004 13.354 1.00 85.94 93 PHE A CA 1
ATOM 745 C C . PHE A 1 93 ? -1.480 2.876 12.329 1.00 85.94 93 PHE A C 1
ATOM 747 O O . PHE A 1 93 ? -2.582 2.352 12.188 1.00 85.94 93 PHE A O 1
ATOM 754 N N . ALA A 1 94 ? -0.406 2.463 11.648 1.00 86.31 94 ALA A N 1
ATOM 755 C CA . ALA A 1 94 ? -0.448 1.373 10.675 1.00 86.31 94 ALA A CA 1
ATOM 756 C C . ALA A 1 94 ? -0.845 0.043 11.333 1.00 86.31 94 ALA A C 1
ATOM 758 O O . ALA A 1 94 ? -1.670 -0.694 10.799 1.00 86.31 94 ALA A O 1
ATOM 759 N N . ASN A 1 95 ? -0.301 -0.236 12.518 1.00 84.56 95 ASN A N 1
ATOM 760 C CA . ASN A 1 95 ? -0.608 -1.440 13.282 1.00 84.56 95 ASN A CA 1
ATOM 761 C C . ASN A 1 95 ? -2.071 -1.454 13.744 1.00 84.56 95 ASN A C 1
ATOM 763 O O . ASN A 1 95 ? -2.726 -2.486 13.639 1.00 84.56 95 ASN A O 1
ATOM 767 N N . SER A 1 96 ? -2.592 -0.313 14.205 1.00 85.62 96 SER A N 1
ATOM 768 C CA . SER A 1 96 ? -3.999 -0.157 14.584 1.00 85.62 96 SER A CA 1
ATOM 769 C C . SER A 1 96 ? -4.927 -0.388 13.387 1.00 85.62 96 SER A C 1
ATOM 771 O O . SER A 1 96 ? -5.843 -1.200 13.463 1.00 85.62 96 SER A O 1
ATOM 773 N N . LEU A 1 97 ? -4.619 0.204 12.224 1.00 82.62 97 LEU A N 1
ATOM 774 C CA . LEU A 1 97 ? -5.374 -0.048 10.992 1.00 82.62 97 LEU A CA 1
ATOM 775 C C . LEU A 1 97 ? -5.387 -1.533 10.606 1.00 82.62 97 LEU A C 1
ATOM 777 O O . LEU A 1 97 ? -6.426 -2.058 10.221 1.00 82.62 97 LEU A O 1
ATOM 781 N N . LEU A 1 98 ? -4.257 -2.237 10.723 1.00 84.06 98 LEU A N 1
ATOM 782 C CA . LEU A 1 98 ? -4.198 -3.676 10.438 1.00 84.06 98 LEU A CA 1
ATOM 783 C C . LEU A 1 98 ? -5.067 -4.507 11.398 1.00 84.06 98 LEU A C 1
ATOM 785 O O . LEU A 1 98 ? -5.553 -5.562 10.992 1.00 84.06 98 LEU A O 1
ATOM 789 N N . GLN A 1 99 ? -5.287 -4.045 12.635 1.00 83.06 99 GLN A N 1
ATOM 790 C CA . GLN A 1 99 ? -6.183 -4.696 13.601 1.00 83.06 99 GLN A CA 1
ATOM 791 C C . GLN A 1 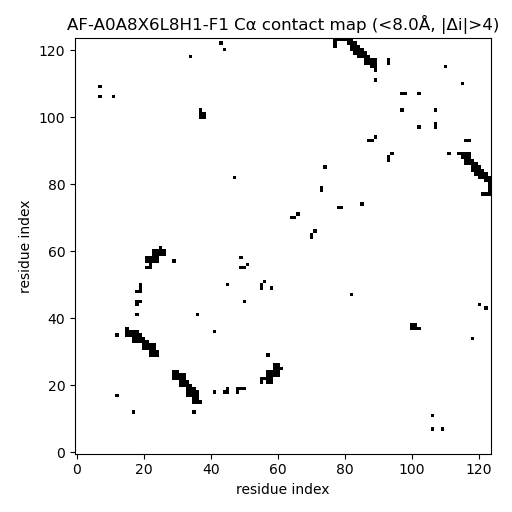99 ? -7.667 -4.503 13.259 1.00 83.06 99 GLN A C 1
ATOM 793 O O . GLN A 1 99 ? -8.477 -5.371 13.578 1.00 83.06 99 GLN A O 1
ATOM 798 N N . GLU A 1 100 ? -8.027 -3.400 12.601 1.00 83.50 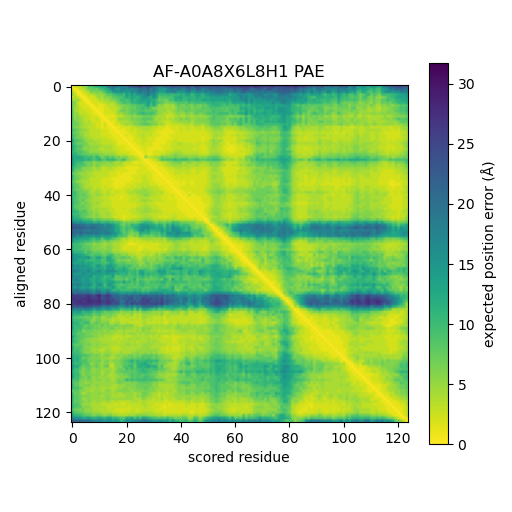100 GLU A N 1
ATOM 799 C CA . GLU A 1 100 ? -9.405 -3.116 12.169 1.00 83.50 100 GLU A CA 1
ATOM 800 C C . GLU A 1 100 ? -9.803 -3.883 10.898 1.00 83.50 100 GLU A C 1
ATOM 802 O O . GLU A 1 100 ? -10.985 -4.063 10.594 1.00 83.50 100 GLU A O 1
ATOM 807 N N . VAL A 1 101 ? -8.818 -4.349 10.133 1.00 83.00 101 VAL A N 1
ATOM 808 C CA . VAL A 1 101 ? -9.032 -5.108 8.903 1.00 83.00 101 VAL A CA 1
ATOM 809 C C . VAL A 1 101 ? -9.211 -6.595 9.231 1.00 83.00 101 VAL A C 1
ATOM 811 O O . VAL A 1 101 ? -8.501 -7.111 10.093 1.00 83.00 101 VAL A O 1
ATOM 814 N N . PRO A 1 102 ? -10.097 -7.338 8.532 1.00 79.25 102 PRO A N 1
ATOM 815 C CA . PRO A 1 102 ? -10.260 -8.786 8.707 1.00 79.25 102 PRO A CA 1
ATOM 816 C C . PRO A 1 102 ? -9.061 -9.579 8.148 1.00 79.25 102 PRO A C 1
ATOM 818 O O . PRO A 1 102 ? -9.181 -10.414 7.246 1.00 79.25 102 PRO A O 1
ATOM 821 N N . ILE A 1 103 ? -7.871 -9.316 8.680 1.00 79.62 103 ILE A N 1
ATOM 822 C CA . ILE A 1 103 ? -6.661 -10.080 8.417 1.00 79.62 103 ILE A CA 1
ATOM 823 C C . ILE A 1 103 ? -6.729 -11.348 9.250 1.00 79.62 103 ILE A C 1
ATOM 825 O O . ILE A 1 103 ? -7.083 -11.335 10.430 1.00 79.62 103 ILE A O 1
ATOM 829 N N . ARG A 1 104 ? -6.372 -12.476 8.642 1.00 74.50 104 ARG A N 1
ATOM 830 C CA . ARG A 1 104 ? -6.356 -13.736 9.366 1.00 74.50 104 ARG A CA 1
ATOM 831 C C . ARG A 1 104 ? -5.360 -13.678 10.535 1.00 74.50 104 ARG A C 1
ATOM 833 O O . ARG A 1 104 ? -4.229 -13.220 10.330 1.00 74.50 104 ARG A O 1
ATOM 840 N N . PRO A 1 105 ? -5.716 -14.179 11.732 1.00 75.69 105 PRO A N 1
ATOM 841 C CA . PRO A 1 105 ? -4.865 -14.076 12.916 1.00 75.69 105 PRO A CA 1
ATOM 842 C C . PRO A 1 105 ? -3.455 -14.645 12.723 1.00 75.69 105 PRO A C 1
ATOM 844 O O . PRO A 1 105 ? -2.493 -14.089 13.250 1.00 75.69 105 PRO A O 1
ATOM 847 N N . GLU A 1 106 ? -3.302 -15.725 11.949 1.00 73.19 106 GLU A N 1
ATOM 848 C CA . GLU A 1 106 ? -1.996 -16.331 11.676 1.00 73.19 106 GLU A CA 1
ATOM 849 C C . GLU A 1 106 ? -1.055 -15.418 10.879 1.00 73.19 106 GLU A C 1
ATOM 851 O O . GLU A 1 106 ? 0.156 -15.442 11.097 1.00 73.19 106 GLU A O 1
ATOM 856 N N . VAL A 1 107 ? -1.609 -14.599 9.983 1.00 73.12 107 VAL A N 1
ATOM 857 C CA . VAL A 1 107 ? -0.860 -13.608 9.207 1.00 73.12 107 VAL A CA 1
ATOM 858 C C . VAL A 1 107 ? -0.571 -12.398 10.079 1.00 73.12 107 VAL A C 1
ATOM 860 O O . VAL A 1 107 ? 0.577 -11.969 10.150 1.00 73.12 107 VAL A O 1
ATOM 863 N N . ASN A 1 108 ? -1.583 -11.888 10.785 1.00 79.31 108 ASN A N 1
ATOM 864 C CA . ASN A 1 108 ? -1.450 -10.692 11.613 1.00 79.31 108 ASN A CA 1
ATOM 865 C C . ASN A 1 108 ? -0.359 -10.856 12.690 1.00 79.31 108 ASN A C 1
ATOM 867 O O . ASN A 1 108 ? 0.451 -9.965 12.916 1.00 79.31 108 ASN A O 1
ATOM 871 N N . ARG A 1 109 ? -0.242 -12.051 13.285 1.00 80.19 109 ARG A N 1
ATOM 872 C CA . ARG A 1 109 ? 0.809 -12.362 14.272 1.00 80.19 109 ARG A CA 1
ATOM 873 C C . ARG A 1 109 ? 2.229 -12.338 13.709 1.00 80.19 109 ARG A C 1
ATOM 875 O O . ARG A 1 109 ? 3.172 -12.158 14.472 1.00 80.19 109 ARG A O 1
ATOM 882 N N . LYS A 1 110 ? 2.396 -12.576 12.407 1.00 79.75 110 LYS A N 1
ATOM 883 C CA . LYS A 1 110 ? 3.713 -12.701 11.772 1.00 79.75 110 LYS A CA 1
ATOM 884 C C . LYS A 1 110 ? 4.063 -11.521 10.868 1.00 79.75 110 LYS A C 1
ATOM 886 O O . LYS A 1 110 ? 5.236 -11.358 10.563 1.00 79.75 110 LYS A O 1
ATOM 891 N N . ILE A 1 111 ? 3.104 -10.691 10.454 1.00 78.19 111 ILE A N 1
ATOM 892 C CA . ILE A 1 111 ? 3.345 -9.606 9.489 1.00 78.19 111 ILE A CA 1
ATOM 893 C C . ILE A 1 111 ? 4.359 -8.578 10.010 1.00 78.19 111 ILE A C 1
ATOM 895 O O . ILE A 1 111 ? 5.207 -8.117 9.252 1.00 78.19 111 ILE A O 1
ATOM 899 N N . HIS A 1 112 ? 4.357 -8.307 11.319 1.00 79.69 112 HIS A N 1
ATOM 900 C CA . HIS A 1 112 ? 5.336 -7.435 11.980 1.00 79.69 112 HIS A CA 1
ATOM 901 C C . HIS A 1 112 ? 6.773 -7.977 11.951 1.00 79.69 112 HIS A C 1
ATOM 903 O O . HIS A 1 112 ? 7.709 -7.206 12.121 1.00 79.69 112 HIS A O 1
ATOM 909 N N . LEU A 1 113 ? 6.972 -9.275 11.688 1.00 83.00 113 LEU A N 1
ATOM 910 C CA . LEU A 1 113 ? 8.307 -9.871 11.543 1.00 83.00 113 LEU A CA 1
ATOM 911 C C . LEU A 1 113 ? 8.960 -9.541 10.193 1.00 83.00 113 LEU A C 1
ATOM 913 O O . LEU A 1 113 ? 10.143 -9.815 10.001 1.00 83.00 113 LEU A O 1
ATOM 917 N N . PHE A 1 114 ? 8.198 -8.980 9.253 1.00 81.50 114 PHE A N 1
ATOM 918 C CA . PHE A 1 114 ? 8.670 -8.622 7.922 1.00 81.50 114 PHE A CA 1
ATOM 919 C C . PHE A 1 114 ? 8.631 -7.109 7.753 1.00 81.50 114 PHE A C 1
ATOM 921 O O . PHE A 1 114 ? 7.592 -6.521 8.055 1.00 81.50 114 PHE A O 1
ATOM 928 N N . PRO A 1 115 ? 9.692 -6.473 7.225 1.00 82.38 115 PRO A N 1
ATOM 929 C CA . PRO A 1 115 ? 9.637 -5.074 6.823 1.00 82.38 115 PRO A CA 1
ATOM 930 C C . PRO A 1 115 ? 8.472 -4.866 5.852 1.00 82.38 115 PRO A C 1
ATOM 932 O O . PRO A 1 115 ? 8.435 -5.463 4.777 1.00 82.38 115 PRO A O 1
ATOM 935 N N . HIS A 1 116 ? 7.500 -4.052 6.248 1.00 84.75 116 HIS A N 1
ATOM 936 C CA . HIS A 1 116 ? 6.316 -3.780 5.444 1.00 84.75 116 HIS A CA 1
ATOM 937 C C . HIS A 1 116 ? 5.867 -2.333 5.615 1.00 84.75 116 HIS A C 1
ATOM 939 O O . HIS A 1 116 ? 6.312 -1.608 6.506 1.00 84.75 116 HIS A O 1
ATOM 945 N N . SER A 1 117 ? 4.979 -1.905 4.731 1.00 89.06 117 SER A N 1
ATOM 946 C CA . SER A 1 117 ? 4.303 -0.617 4.817 1.00 89.06 117 SER A CA 1
ATOM 947 C C . SER A 1 117 ? 2.822 -0.824 4.552 1.00 89.06 117 SER A C 1
ATOM 949 O O . SER A 1 117 ? 2.444 -1.713 3.788 1.00 89.06 117 SER A O 1
ATOM 951 N N . VAL A 1 118 ? 1.987 -0.015 5.193 1.00 88.44 118 VAL A N 1
ATOM 952 C CA . VAL A 1 118 ? 0.539 -0.030 4.980 1.00 88.44 118 VAL A CA 1
ATOM 953 C C . VAL A 1 118 ? 0.197 1.063 3.982 1.00 88.44 118 VAL A C 1
ATOM 955 O O . VAL A 1 118 ? 0.564 2.219 4.177 1.00 88.44 118 VAL A O 1
ATOM 958 N N . VAL A 1 119 ? -0.494 0.692 2.906 1.00 90.00 119 VAL A N 1
ATOM 959 C CA . VAL A 1 119 ? -0.947 1.629 1.875 1.00 90.00 119 VAL A CA 1
ATOM 960 C C . VAL A 1 119 ? -2.447 1.830 2.026 1.00 90.00 119 VAL A C 1
ATOM 962 O O . VAL A 1 119 ? -3.211 0.869 1.962 1.00 90.00 119 VAL A O 1
ATOM 965 N N . VAL A 1 120 ? -2.868 3.078 2.205 1.00 87.50 120 VAL A N 1
ATOM 966 C CA . VAL A 1 120 ? -4.280 3.465 2.265 1.00 87.50 120 VAL A CA 1
ATOM 967 C C . VAL A 1 120 ? -4.618 4.249 1.005 1.00 87.50 120 VAL A C 1
ATOM 969 O O . VAL A 1 120 ? -3.979 5.259 0.712 1.00 87.50 120 VAL A O 1
ATOM 972 N N . LEU A 1 121 ? -5.620 3.770 0.264 1.00 86.38 121 LEU A N 1
ATOM 973 C CA . LEU A 1 121 ? -6.175 4.437 -0.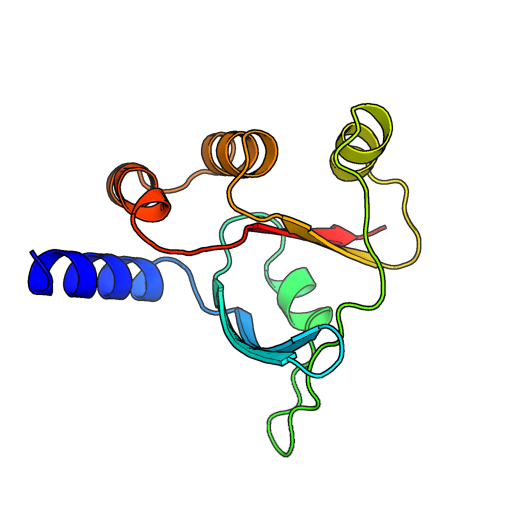912 1.00 86.38 121 LEU A CA 1
ATOM 974 C C . LEU A 1 121 ? -7.539 5.020 -0.566 1.00 86.38 121 LEU A C 1
ATOM 976 O O . LEU A 1 121 ? -8.446 4.285 -0.173 1.00 86.38 121 LEU A O 1
ATOM 980 N N . GLN A 1 122 ? -7.704 6.323 -0.755 1.00 80.88 122 GLN A N 1
ATOM 981 C CA . GLN A 1 122 ? -8.959 7.011 -0.474 1.00 80.88 122 GLN A CA 1
ATOM 982 C C . GLN A 1 122 ? -9.542 7.601 -1.754 1.00 80.88 122 GLN A C 1
ATOM 984 O O . GLN A 1 122 ? -8.860 8.333 -2.470 1.00 80.88 122 GLN A O 1
ATOM 989 N N . LYS A 1 123 ? -10.808 7.269 -2.030 1.00 68.12 123 LYS A N 1
ATOM 990 C CA . LYS A 1 123 ? -11.622 7.881 -3.086 1.00 68.12 123 LYS A CA 1
ATOM 991 C C . LYS A 1 123 ? -12.416 9.046 -2.496 1.00 68.12 123 LYS A C 1
ATOM 993 O O . LYS A 1 123 ? -12.851 8.950 -1.348 1.00 68.12 123 LYS A O 1
ATOM 998 N N . LYS A 1 124 ? -12.621 10.087 -3.302 1.00 66.25 124 LYS A N 1
ATOM 999 C CA . LYS A 1 124 ? -13.611 11.143 -3.061 1.00 66.25 124 LYS A CA 1
ATOM 1000 C C . LYS A 1 124 ? -15.007 10.573 -2.781 1.00 66.25 124 LYS A C 1
ATOM 1002 O O . LYS A 1 124 ? -15.375 9.579 -3.456 1.00 66.25 124 LYS A O 1
#

Nearest PDB structures (foldseek):
  7z1k-assembly1_A  TM=8.798E-01  e=4.333E-06  Homo sapiens

Radius of gyration: 15.11 Å; Cα contacts (8 Å, |Δi|>4): 136; chains: 1; bounding box: 31×38×37 Å

Organism: Trichonephila clavata (NCBI:txid2740835)

Secondary structure (DSSP, 8-state):
-HHHHHHHHHHHHHHS-EEEEEEEEETTEEEEEEEEP-SS-HHHHHHHS---SSS-PPEE--------HHHHHHHHSS-SSSEEEEEE-SSHHHHHHHHHS---HHHHHHHTTS---EEEEEE-

Mean predicted aligned error: 7.13 Å

InterPro domains:
  IPR010912 Spen paralogue/orthologue C-terminal, metazoa [PS50917] (9-124)
  IPR012921 Spen paralogue and orthologue SPOC, C-terminal [PF07744] (12-89)
  IPR016194 SPOC-like, C-terminal domain superfamily [G3DSA:2.40.290.10] (8-82)
  IPR016194 SPOC-like, C-terminal domain superfamily [SSF100939] (8-101)

pLDDT: mean 80.95, std 9.91, range [47.59, 93.0]

Solvent-accessible surface area (backbone atoms only — not comparable to full-atom values): 7861 Å² total; per-residue (Å²): 112,71,67,61,51,53,52,50,52,52,53,44,55,76,72,28,52,72,64,45,72,49,37,43,26,51,88,92,46,73,43,81,48,74,43,60,56,81,80,86,61,66,68,57,50,45,73,70,46,86,76,58,83,88,71,62,74,59,51,69,58,85,77,84,84,69,96,42,73,71,55,50,48,48,73,74,39,81,80,63,73,82,56,48,80,46,78,33,59,88,42,72,68,43,52,50,54,55,68,76,40,91,58,56,67,79,52,62,75,48,51,82,80,44,97,59,68,44,75,47,79,44,68,100